Protein AF-L7FLY3-F1 (afdb_monomer_lite)

pLDDT: mean 89.25, std 8.84, range [44.66, 98.0]

Secondary structure (DSSP, 8-state):
----------TTEEEETTEEEEGGGSTTEEEEETTEEEEEPTTEEE-TTSSSEEE---HHHHHHHHHHHHHHHHHHHHHHHHHHHHHHHHHHHHHHHTT-----GGGS----EEEETTEEES-SS--SS-TT-PPPTT--------EEETT-

Organism: NCBI:txid370355

Sequence (152 aa):
MDVFFCLNCDEDNILVDNTCVHFTQIPNCISAINSQCSKCDNGFKLSSDKLECLKKTNYGLVIALPISCVLFLLLIIIVLIILIFVLIIKKKEIESTENVCVFEISRSNVIMNKLSNEVLVDKHDIRFGSDNEYLKMDNESRELLCVGNASK

Radius of gyration: 44.74 Å; chains: 1; bounding box: 84×37×107 Å

Foldseek 3Di:
DDDDFAPWDDWQWAQDPSDTDGQVVAPQQPTDDGNARPDGHPQWDADPRRNHTHGDDPVCCVPVVVVVVVVVVVVVVVVVVVVVVVVVVVVVVVVVPPVDDDDDPVPDPQDWDDDDDFKTKSDPDDDFDDPPDDDDPPDDTDDDIDIDGNVD

Structure (mmCIF, N/CA/C/O backbone):
data_AF-L7FLY3-F1
#
_entry.id   AF-L7FLY3-F1
#
loop_
_atom_site.group_PDB
_atom_site.id
_atom_site.type_symbol
_atom_site.label_atom_id
_atom_site.label_alt_id
_atom_site.label_comp_id
_atom_site.label_asym_id
_atom_site.label_entity_id
_atom_site.label_seq_id
_atom_site.pdbx_PDB_ins_code
_atom_site.Cartn_x
_atom_site.Cartn_y
_atom_site.Cartn_z
_atom_site.occupancy
_atom_site.B_iso_or_equiv
_atom_site.auth_seq_id
_atom_site.auth_comp_id
_atom_site.auth_asym_id
_atom_site.auth_atom_id
_atom_site.pdbx_PDB_model_num
ATOM 1 N N . MET A 1 1 ? 42.444 -22.885 -54.914 1.00 44.66 1 MET A N 1
ATOM 2 C CA . MET A 1 1 ? 41.194 -22.100 -54.895 1.00 44.66 1 MET A CA 1
ATOM 3 C C . MET A 1 1 ? 41.404 -21.035 -53.847 1.00 44.66 1 MET A C 1
ATOM 5 O O . MET A 1 1 ? 41.381 -21.366 -52.669 1.00 44.66 1 MET A O 1
ATOM 9 N N . ASP A 1 2 ? 41.729 -19.819 -54.268 1.00 56.78 2 ASP A N 1
ATOM 10 C CA . ASP A 1 2 ? 41.893 -18.702 -53.344 1.00 56.78 2 ASP A CA 1
ATOM 11 C C . ASP A 1 2 ? 40.507 -18.235 -52.900 1.00 56.78 2 ASP A C 1
ATOM 13 O O . ASP A 1 2 ? 39.670 -17.861 -53.724 1.00 56.78 2 ASP A O 1
ATOM 17 N N . VAL A 1 3 ? 40.237 -18.332 -51.599 1.00 64.75 3 VAL A N 1
ATOM 18 C CA . VAL A 1 3 ? 39.025 -17.776 -50.998 1.00 64.75 3 VAL A CA 1
ATOM 19 C C . VAL A 1 3 ? 39.296 -16.293 -50.772 1.00 64.75 3 VAL A C 1
ATOM 21 O O . VAL A 1 3 ? 40.125 -15.930 -49.940 1.00 64.75 3 VAL A O 1
ATOM 24 N N . PHE A 1 4 ? 38.640 -15.432 -51.548 1.00 68.31 4 PHE A N 1
ATOM 25 C CA . PHE A 1 4 ? 38.698 -13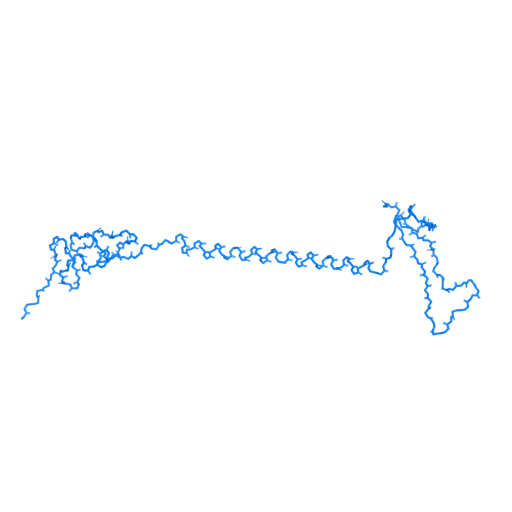.988 -51.340 1.00 68.31 4 PHE A CA 1
ATOM 26 C C . PHE A 1 4 ? 37.890 -13.638 -50.088 1.00 68.31 4 PHE A C 1
ATOM 28 O O . PHE A 1 4 ? 36.665 -13.725 -50.093 1.00 68.31 4 PHE A O 1
ATOM 35 N N . PHE A 1 5 ? 38.580 -13.261 -49.013 1.00 71.06 5 PHE A N 1
ATOM 36 C CA . PHE A 1 5 ? 37.956 -12.716 -47.811 1.00 71.06 5 PHE A CA 1
ATOM 37 C C . PHE A 1 5 ? 37.994 -11.194 -47.865 1.00 71.06 5 PHE A C 1
ATOM 39 O O . PHE A 1 5 ? 39.044 -10.603 -48.127 1.00 71.06 5 PHE A O 1
ATOM 46 N N . CYS A 1 6 ? 36.854 -10.558 -47.610 1.00 79.44 6 CYS A N 1
ATOM 47 C CA . CYS A 1 6 ? 36.800 -9.113 -47.504 1.00 79.44 6 CYS A CA 1
ATOM 48 C C . CYS A 1 6 ? 37.307 -8.668 -46.126 1.00 79.44 6 CYS A C 1
ATOM 50 O O . CYS A 1 6 ? 36.832 -9.160 -45.104 1.00 79.44 6 CYS A O 1
ATOM 52 N N . LEU A 1 7 ? 38.283 -7.757 -46.100 1.00 82.81 7 LEU A N 1
ATOM 53 C CA . LEU A 1 7 ? 38.825 -7.193 -44.858 1.00 82.81 7 LEU A CA 1
ATOM 54 C C . LEU A 1 7 ? 38.197 -5.840 -44.513 1.00 82.81 7 LEU A C 1
ATOM 56 O O . LEU A 1 7 ? 38.077 -5.523 -43.337 1.00 82.81 7 LEU A O 1
ATOM 60 N N . ASN A 1 8 ? 37.798 -5.067 -45.527 1.00 87.38 8 ASN A N 1
ATOM 61 C CA . ASN A 1 8 ? 37.209 -3.738 -45.398 1.00 87.38 8 ASN A CA 1
ATOM 62 C C . ASN A 1 8 ? 36.179 -3.517 -46.506 1.00 87.38 8 ASN A C 1
ATOM 64 O O . ASN A 1 8 ? 36.379 -3.966 -47.633 1.00 87.38 8 ASN A O 1
ATOM 68 N N . CYS A 1 9 ? 35.132 -2.766 -46.191 1.00 90.12 9 CYS A N 1
ATOM 69 C CA . CYS A 1 9 ? 34.100 -2.356 -47.125 1.00 90.12 9 CYS A CA 1
ATOM 70 C C . CYS A 1 9 ? 34.246 -0.885 -47.513 1.00 90.12 9 CYS A C 1
ATOM 72 O O . CYS A 1 9 ? 34.735 -0.071 -46.726 1.00 90.12 9 CYS A O 1
ATOM 74 N N . ASP A 1 10 ? 33.772 -0.560 -48.715 1.00 90.69 10 ASP A N 1
ATOM 75 C CA . ASP A 1 10 ? 33.597 0.820 -49.162 1.00 90.69 10 ASP A CA 1
ATOM 76 C C . ASP A 1 10 ? 32.567 1.560 -48.285 1.00 90.69 10 ASP A C 1
ATOM 78 O O . ASP A 1 10 ? 31.877 0.957 -47.453 1.00 90.69 10 ASP A O 1
ATOM 82 N N . GLU A 1 11 ? 32.451 2.879 -48.464 1.00 90.44 11 GLU A N 1
ATOM 83 C CA . GLU A 1 11 ? 31.439 3.687 -47.773 1.00 90.44 11 GLU A CA 1
ATOM 84 C C . GLU A 1 11 ? 30.029 3.099 -47.944 1.00 90.44 11 GLU A C 1
ATOM 86 O O . GLU A 1 11 ? 29.748 2.368 -48.897 1.00 90.44 11 GLU A O 1
ATOM 91 N N . ASP A 1 12 ? 29.152 3.372 -46.975 1.00 93.56 12 ASP A N 1
ATOM 92 C CA . ASP A 1 12 ? 27.776 2.863 -46.931 1.00 93.56 12 ASP A CA 1
ATOM 93 C C . ASP A 1 12 ? 27.630 1.328 -46.850 1.00 93.56 12 ASP A C 1
ATOM 95 O O . ASP A 1 12 ? 26.515 0.799 -46.852 1.00 93.56 12 ASP A O 1
ATOM 99 N N . ASN A 1 13 ? 28.727 0.587 -46.682 1.00 93.31 13 ASN A N 1
ATOM 100 C CA . ASN A 1 13 ? 28.709 -0.864 -46.535 1.00 93.31 13 ASN A CA 1
ATOM 101 C C . ASN A 1 13 ? 29.225 -1.318 -45.160 1.00 93.31 13 ASN A C 1
ATOM 103 O O . ASN A 1 13 ? 30.049 -0.668 -44.515 1.00 93.31 13 ASN A O 1
ATOM 107 N N . ILE A 1 14 ? 28.720 -2.464 -44.708 1.00 94.38 14 ILE A N 1
ATOM 108 C CA . ILE A 1 14 ? 29.014 -3.106 -43.425 1.00 94.38 14 ILE A CA 1
ATOM 109 C C . ILE A 1 14 ? 29.592 -4.493 -43.710 1.00 94.38 14 ILE A C 1
ATOM 111 O O . ILE A 1 14 ? 29.102 -5.195 -44.592 1.00 94.38 14 ILE A O 1
ATOM 115 N N . LEU A 1 15 ? 30.630 -4.889 -42.973 1.00 93.56 15 LEU A N 1
ATOM 116 C CA . LEU A 1 15 ? 31.237 -6.212 -43.091 1.00 93.56 15 LEU A CA 1
ATOM 117 C C . LEU A 1 15 ? 30.482 -7.209 -42.204 1.00 93.56 15 LEU A C 1
ATOM 119 O O . LEU A 1 15 ? 30.602 -7.166 -40.982 1.00 93.56 15 LEU A O 1
ATOM 123 N N . VAL A 1 16 ? 29.729 -8.116 -42.821 1.00 90.06 16 VAL A N 1
ATOM 124 C CA . VAL A 1 16 ? 28.999 -9.201 -42.150 1.00 90.06 16 VAL A CA 1
ATOM 125 C C . VAL A 1 16 ? 29.467 -10.522 -42.743 1.00 90.06 16 VAL A C 1
ATOM 127 O O . VAL A 1 16 ? 29.422 -10.701 -43.958 1.00 90.06 16 VAL A O 1
ATOM 130 N N . ASP A 1 17 ? 29.969 -11.430 -41.905 1.00 88.12 17 ASP A N 1
ATOM 131 C CA . ASP A 1 17 ? 30.466 -12.751 -42.322 1.00 88.12 17 ASP A CA 1
ATOM 132 C C . ASP A 1 17 ? 31.416 -12.693 -43.537 1.00 88.12 17 ASP A C 1
ATOM 134 O O . ASP A 1 17 ? 31.249 -13.388 -44.541 1.00 88.12 17 ASP A O 1
ATOM 138 N N . ASN A 1 18 ? 32.422 -11.815 -43.457 1.00 87.88 18 ASN A N 1
ATOM 139 C CA . ASN A 1 18 ? 33.431 -11.568 -44.499 1.00 87.88 18 ASN A CA 1
ATOM 140 C C . ASN A 1 18 ? 32.866 -11.076 -45.847 1.00 87.88 18 ASN A C 1
ATOM 142 O O . ASN A 1 18 ? 33.569 -11.118 -46.861 1.00 87.88 18 ASN A O 1
ATOM 146 N N . THR A 1 19 ? 31.627 -10.580 -45.856 1.00 89.44 19 THR A N 1
ATOM 147 C CA . THR A 1 19 ? 30.934 -10.037 -47.028 1.00 89.44 19 THR A CA 1
ATOM 148 C C . THR A 1 19 ? 30.488 -8.602 -46.759 1.00 89.44 19 THR A C 1
ATOM 150 O O . THR A 1 19 ? 30.020 -8.281 -45.669 1.00 89.44 19 THR A O 1
ATOM 153 N N . CYS A 1 20 ? 30.623 -7.721 -47.750 1.00 92.31 20 CYS A N 1
ATOM 154 C CA . CYS A 1 20 ? 30.119 -6.355 -47.645 1.00 92.31 20 CYS A CA 1
ATOM 155 C C . CYS A 1 20 ? 28.646 -6.296 -48.032 1.00 92.31 20 CYS A C 1
ATOM 157 O O . CYS A 1 20 ? 28.278 -6.648 -49.153 1.00 92.31 20 CYS A O 1
ATOM 159 N N . VAL A 1 21 ? 27.822 -5.823 -47.105 1.00 93.12 21 VAL A N 1
ATOM 160 C CA . VAL A 1 21 ? 26.396 -5.581 -47.313 1.00 93.12 21 VAL A CA 1
ATOM 161 C C . VAL A 1 21 ? 26.104 -4.098 -47.157 1.00 93.12 21 VAL A C 1
ATOM 163 O O . VAL A 1 21 ? 26.633 -3.443 -46.261 1.00 93.12 21 VAL A O 1
ATOM 166 N N . HIS A 1 22 ? 25.254 -3.553 -48.020 1.00 95.38 22 HIS A N 1
ATOM 167 C CA . HIS A 1 22 ? 24.859 -2.151 -47.920 1.00 95.38 22 HIS A CA 1
ATOM 168 C C . HIS A 1 22 ? 24.094 -1.907 -46.613 1.00 95.38 22 HIS A C 1
ATOM 170 O O . HIS A 1 22 ? 23.275 -2.740 -46.217 1.00 95.38 22 HIS A O 1
ATOM 176 N N . PHE A 1 23 ? 24.307 -0.763 -45.955 1.00 94.25 23 PHE A N 1
ATOM 177 C CA . PHE A 1 23 ? 23.761 -0.495 -44.618 1.00 94.25 23 PHE A CA 1
ATOM 178 C C . PHE A 1 23 ? 22.233 -0.622 -44.543 1.00 94.25 23 PHE A C 1
ATOM 180 O O . PHE A 1 23 ? 21.699 -0.994 -43.505 1.00 94.25 23 PHE A O 1
ATOM 187 N N . THR A 1 24 ? 21.525 -0.367 -45.649 1.00 94.00 24 THR A N 1
ATOM 188 C CA . THR A 1 24 ? 20.058 -0.497 -45.738 1.00 94.00 24 THR A CA 1
ATOM 189 C C . THR A 1 24 ? 19.558 -1.932 -45.594 1.00 94.00 24 THR A C 1
ATOM 191 O O . THR A 1 24 ? 18.375 -2.136 -45.329 1.00 94.00 24 THR A O 1
ATOM 194 N N . GLN A 1 25 ? 20.430 -2.927 -45.777 1.00 94.31 25 GLN A N 1
ATOM 195 C CA . GLN A 1 25 ? 20.112 -4.334 -45.532 1.00 94.31 25 GLN A CA 1
ATOM 196 C C . GLN A 1 25 ? 20.136 -4.668 -44.035 1.00 94.31 25 GLN A C 1
ATOM 198 O O . GLN A 1 25 ? 19.524 -5.652 -43.625 1.00 94.31 25 GLN A O 1
ATOM 203 N N . ILE A 1 26 ? 20.797 -3.842 -43.215 1.00 93.44 26 ILE A N 1
ATOM 204 C CA . ILE A 1 26 ? 20.794 -3.970 -41.760 1.00 93.44 26 ILE A CA 1
ATOM 205 C C . ILE A 1 26 ? 19.590 -3.205 -41.192 1.00 93.44 26 ILE A C 1
ATOM 207 O O . ILE A 1 26 ? 19.499 -1.982 -41.347 1.00 93.44 26 ILE A O 1
ATOM 211 N N . PRO A 1 27 ? 18.658 -3.882 -40.496 1.00 94.62 27 PRO A N 1
ATOM 212 C CA . PRO A 1 27 ? 17.466 -3.237 -39.962 1.00 94.62 27 PRO A CA 1
ATOM 213 C C . PRO A 1 27 ? 17.793 -2.049 -39.053 1.00 94.62 27 PRO A C 1
ATOM 215 O O . PRO A 1 27 ? 18.541 -2.176 -38.085 1.00 94.62 27 PRO A O 1
ATOM 218 N N . ASN A 1 28 ? 17.158 -0.906 -39.319 1.00 95.81 28 ASN A N 1
ATOM 219 C CA . ASN A 1 28 ? 17.300 0.340 -38.554 1.00 95.81 28 ASN A CA 1
ATOM 220 C C . ASN A 1 28 ? 18.710 0.955 -38.566 1.00 95.81 28 ASN A C 1
ATOM 222 O O . ASN A 1 28 ? 18.947 1.887 -37.797 1.00 95.81 28 ASN A O 1
ATOM 226 N N . CYS A 1 29 ? 19.639 0.483 -39.402 1.00 95.94 29 CYS A N 1
ATOM 227 C CA . CYS A 1 29 ? 20.878 1.209 -39.661 1.00 95.94 29 CYS A CA 1
ATOM 228 C C . CYS A 1 29 ? 20.605 2.296 -40.707 1.00 95.94 29 CYS A C 1
ATOM 230 O O . CYS A 1 29 ? 19.988 2.028 -41.736 1.00 95.94 29 CYS A O 1
ATOM 232 N N . ILE A 1 30 ? 21.034 3.531 -40.439 1.00 96.56 30 ILE A N 1
ATOM 233 C CA . ILE A 1 30 ? 20.786 4.680 -41.330 1.00 96.56 30 ILE A CA 1
ATOM 234 C C . ILE A 1 30 ? 22.063 5.256 -41.944 1.00 96.56 30 ILE A C 1
ATOM 236 O O . ILE A 1 30 ? 21.977 6.128 -42.804 1.00 96.56 30 ILE A O 1
ATOM 240 N N . SER A 1 31 ? 23.234 4.791 -41.505 1.00 95.38 31 SER A N 1
ATOM 241 C CA . SER A 1 31 ? 24.523 5.104 -42.124 1.00 95.38 31 SER A CA 1
ATOM 242 C C . SER A 1 31 ? 25.591 4.096 -41.703 1.00 95.38 31 SER A C 1
ATOM 244 O O . SER A 1 31 ? 25.558 3.594 -40.574 1.00 95.38 31 SER A O 1
ATOM 246 N N . ALA A 1 32 ? 26.579 3.862 -42.568 1.00 95.69 32 ALA A N 1
ATOM 247 C CA . ALA A 1 32 ? 27.734 3.015 -42.276 1.00 95.69 32 ALA A CA 1
ATOM 248 C C . ALA A 1 32 ? 29.058 3.731 -42.556 1.00 95.69 32 ALA A C 1
ATOM 250 O O . ALA A 1 32 ? 29.172 4.511 -43.494 1.00 95.69 32 ALA A O 1
ATOM 251 N N . ILE A 1 33 ? 30.052 3.490 -41.698 1.00 93.69 33 ILE A N 1
ATOM 252 C CA . ILE A 1 33 ? 31.411 4.039 -41.801 1.00 93.69 33 ILE A CA 1
ATOM 253 C C . ILE A 1 33 ? 32.391 2.962 -41.321 1.00 93.69 33 ILE A C 1
ATOM 255 O O . ILE A 1 33 ? 32.121 2.287 -40.328 1.00 93.69 33 ILE A O 1
ATOM 259 N N . ASN A 1 34 ? 33.546 2.830 -41.983 1.00 92.62 34 ASN A N 1
ATOM 260 C CA . ASN A 1 34 ? 34.603 1.870 -41.626 1.00 92.62 34 ASN A CA 1
ATOM 261 C C . ASN A 1 34 ? 34.091 0.424 -41.521 1.00 92.62 34 ASN A C 1
ATOM 263 O O . ASN A 1 34 ? 34.421 -0.293 -40.575 1.00 92.62 34 ASN A O 1
ATOM 267 N N . SER A 1 35 ? 33.272 0.001 -42.484 1.00 94.00 35 SER A N 1
ATOM 268 C CA . SER A 1 35 ? 32.679 -1.342 -42.520 1.00 94.00 35 SER A CA 1
ATOM 269 C C . SER A 1 35 ? 31.741 -1.668 -41.344 1.00 94.00 35 SER A C 1
ATOM 271 O O . SER A 1 35 ? 31.488 -2.839 -41.072 1.00 94.00 35 SER A O 1
ATOM 273 N N . GLN A 1 36 ? 31.233 -0.660 -40.628 1.00 94.75 36 GLN A N 1
ATOM 274 C CA . GLN A 1 36 ? 30.360 -0.807 -39.456 1.00 94.75 36 GLN A CA 1
ATOM 275 C C . GLN A 1 36 ? 29.149 0.116 -39.566 1.00 94.75 36 GLN A C 1
ATOM 277 O O . GLN A 1 36 ? 29.221 1.177 -40.191 1.00 94.75 36 GLN A O 1
ATOM 282 N N . CYS A 1 37 ? 28.049 -0.232 -38.896 1.00 95.12 37 CYS A N 1
ATOM 283 C CA . CYS A 1 37 ? 26.946 0.703 -38.732 1.00 95.12 37 CYS A CA 1
ATOM 284 C C . CYS A 1 37 ? 27.404 1.860 -37.831 1.00 95.12 37 CYS A C 1
ATOM 286 O O . CYS A 1 37 ? 27.868 1.660 -36.706 1.00 95.12 37 CYS A O 1
ATOM 288 N N . SER A 1 38 ? 27.288 3.091 -38.324 1.00 95.06 38 SER A N 1
ATOM 289 C CA . SER A 1 38 ? 27.714 4.286 -37.590 1.00 95.06 38 SER A CA 1
ATOM 290 C C . SER A 1 38 ? 26.556 4.952 -36.856 1.00 95.06 38 SER A C 1
ATOM 292 O O . SER A 1 38 ? 26.759 5.579 -35.813 1.00 95.06 38 SER A O 1
ATOM 294 N N . LYS A 1 39 ? 25.331 4.798 -37.369 1.00 94.81 39 LYS A N 1
ATOM 295 C CA . LYS A 1 39 ? 24.140 5.420 -36.798 1.00 94.81 39 LYS A CA 1
ATOM 296 C C . LYS A 1 39 ? 22.909 4.546 -36.997 1.00 94.81 39 LYS A C 1
ATOM 298 O O . LYS A 1 39 ? 22.653 4.049 -38.091 1.00 94.81 39 LYS A O 1
ATOM 303 N N . CYS A 1 40 ? 22.122 4.436 -35.933 1.00 95.50 40 CYS A N 1
ATOM 304 C CA . CYS A 1 40 ? 20.823 3.783 -35.946 1.00 95.50 40 CYS A CA 1
ATOM 305 C C . CYS A 1 40 ? 19.685 4.800 -36.042 1.00 95.50 40 CYS A C 1
ATOM 307 O O . CYS A 1 40 ? 19.838 5.962 -35.652 1.00 95.50 40 CYS A O 1
ATOM 309 N N . ASP A 1 41 ? 18.536 4.328 -36.509 1.00 95.88 41 ASP A N 1
ATOM 310 C CA . ASP A 1 41 ? 17.281 5.063 -36.481 1.00 95.88 41 ASP A CA 1
ATOM 311 C C . ASP A 1 41 ? 16.828 5.360 -35.038 1.00 95.88 41 ASP A C 1
ATOM 313 O O . ASP A 1 41 ? 17.281 4.761 -34.051 1.00 95.88 41 ASP A O 1
ATOM 317 N N . ASN A 1 42 ? 15.916 6.317 -34.903 1.00 93.44 42 ASN A N 1
ATOM 318 C CA . ASN A 1 42 ? 15.379 6.749 -33.625 1.00 93.44 42 ASN A CA 1
ATOM 319 C C . ASN A 1 42 ? 14.761 5.575 -32.852 1.00 93.44 42 ASN A C 1
ATOM 321 O O . ASN A 1 42 ? 13.921 4.831 -33.346 1.00 93.44 42 ASN A O 1
ATOM 325 N N . GLY A 1 43 ? 15.154 5.436 -31.585 1.00 90.12 43 GLY A N 1
ATOM 326 C CA . GLY A 1 43 ? 14.683 4.345 -30.727 1.00 90.12 43 GLY A CA 1
ATOM 327 C C . GLY A 1 43 ? 15.545 3.084 -30.779 1.00 90.12 43 GLY A C 1
ATOM 328 O O . GLY A 1 43 ? 15.258 2.137 -30.045 1.00 90.12 43 GLY A O 1
ATOM 329 N N . PHE A 1 44 ? 16.635 3.094 -31.545 1.00 94.06 44 PHE A N 1
ATOM 330 C CA . PHE A 1 44 ? 17.634 2.032 -31.578 1.00 94.06 44 PHE A CA 1
ATOM 331 C C . PHE A 1 44 ? 19.007 2.552 -31.133 1.00 94.06 44 PHE A C 1
ATOM 333 O O . PHE A 1 44 ? 19.278 3.752 -31.103 1.00 94.06 44 PHE A O 1
ATOM 340 N N . LYS A 1 45 ? 19.867 1.634 -30.704 1.00 93.44 45 LYS A N 1
ATOM 341 C CA . LYS A 1 45 ? 21.255 1.867 -30.310 1.00 93.44 45 LYS A CA 1
ATOM 342 C C . LYS A 1 45 ? 22.132 0.829 -30.999 1.00 93.44 45 LYS A C 1
ATOM 344 O O . LYS A 1 45 ? 21.677 -0.287 -31.230 1.00 93.44 45 LYS A O 1
ATOM 349 N N . LEU A 1 46 ? 23.385 1.174 -31.263 1.00 94.44 46 LEU A N 1
ATOM 350 C CA . LEU A 1 46 ? 24.344 0.213 -31.799 1.00 94.44 46 LEU A CA 1
ATOM 351 C C . LEU A 1 46 ? 24.532 -0.962 -30.829 1.00 94.44 46 LEU A C 1
ATOM 353 O O . LEU A 1 46 ? 24.545 -0.782 -29.603 1.00 94.44 46 LEU A O 1
ATOM 357 N N . SER A 1 47 ? 24.665 -2.157 -31.391 1.00 93.38 47 SER A N 1
ATOM 358 C CA . SER A 1 47 ? 25.178 -3.340 -30.707 1.00 93.38 47 SER A CA 1
ATOM 359 C C . SER A 1 47 ? 26.638 -3.133 -30.274 1.00 93.38 47 SER A C 1
ATOM 361 O O . SER A 1 47 ? 27.306 -2.176 -30.673 1.00 93.38 47 SER A O 1
ATOM 363 N N . SER A 1 48 ? 27.154 -4.022 -29.423 1.00 91.25 48 SER A N 1
ATOM 364 C CA . SER A 1 48 ? 28.540 -3.951 -28.934 1.00 91.25 48 SER A CA 1
ATOM 365 C C . SER A 1 48 ? 29.585 -4.077 -30.045 1.00 91.25 48 SER A C 1
ATOM 367 O O . SER A 1 48 ? 30.647 -3.467 -29.951 1.00 91.25 48 SER A O 1
ATOM 369 N N . ASP A 1 49 ? 29.275 -4.838 -31.091 1.00 91.38 49 ASP A N 1
ATOM 370 C CA . ASP A 1 49 ? 30.091 -5.032 -32.293 1.00 91.38 49 ASP A CA 1
ATOM 371 C C . ASP A 1 49 ? 29.804 -3.999 -33.399 1.00 91.38 49 ASP A C 1
ATOM 373 O O . ASP A 1 49 ? 30.523 -3.958 -34.393 1.00 91.38 49 ASP A O 1
ATOM 377 N N . LYS A 1 50 ? 28.801 -3.124 -33.209 1.00 92.75 50 LYS A N 1
ATOM 378 C CA . LYS A 1 50 ? 28.370 -2.077 -34.156 1.00 92.75 50 LYS A CA 1
ATOM 379 C C . LYS A 1 50 ? 27.933 -2.605 -35.529 1.00 92.75 50 LYS A C 1
ATOM 381 O O . LYS A 1 50 ? 27.933 -1.856 -36.506 1.00 92.75 50 LYS A O 1
ATOM 386 N N . LEU A 1 51 ? 27.550 -3.875 -35.608 1.00 91.81 51 LEU A N 1
ATOM 387 C CA . LEU A 1 51 ? 27.022 -4.483 -36.830 1.00 91.81 51 LEU A CA 1
ATOM 388 C C . LEU A 1 51 ? 25.495 -4.394 -36.903 1.00 91.81 51 LEU A C 1
ATOM 390 O O . LEU A 1 51 ? 24.932 -4.443 -37.991 1.00 91.81 51 LEU A O 1
ATOM 394 N N . GLU A 1 52 ? 24.829 -4.189 -35.765 1.00 93.44 52 GLU A N 1
ATOM 395 C CA . GLU A 1 52 ? 23.374 -4.179 -35.662 1.00 93.44 52 GLU A CA 1
ATOM 396 C C . GLU A 1 52 ? 22.845 -2.990 -34.854 1.00 93.44 52 GLU A C 1
ATOM 398 O O . GLU A 1 52 ? 23.534 -2.368 -34.036 1.00 93.44 52 GLU A O 1
ATOM 403 N N . CYS A 1 53 ? 21.559 -2.708 -35.047 1.00 94.88 53 CYS A N 1
ATOM 404 C CA . CYS A 1 53 ? 20.818 -1.702 -34.303 1.00 94.88 53 CYS A CA 1
ATOM 405 C C . CYS A 1 53 ? 19.791 -2.371 -33.386 1.00 94.88 53 CYS A C 1
ATOM 407 O O . CYS A 1 53 ? 18.742 -2.849 -33.815 1.00 94.88 53 CYS A O 1
ATOM 409 N N . LEU A 1 54 ? 20.084 -2.373 -32.087 1.00 93.75 54 LEU A N 1
ATOM 410 C CA . LEU A 1 54 ? 19.256 -2.964 -31.042 1.00 93.75 54 LEU A CA 1
ATOM 411 C C . LEU A 1 54 ? 18.284 -1.936 -30.471 1.00 93.75 54 LEU A C 1
ATOM 413 O O . LEU A 1 54 ? 18.625 -0.771 -30.277 1.00 93.75 54 LEU A O 1
ATOM 417 N N . LYS A 1 55 ? 17.066 -2.361 -30.130 1.00 91.62 55 LYS A N 1
ATOM 418 C CA . LYS A 1 55 ? 16.063 -1.461 -29.549 1.00 91.62 55 LYS A CA 1
ATOM 419 C C . LYS A 1 55 ? 16.578 -0.843 -28.245 1.00 91.62 55 LYS A C 1
ATOM 421 O O . LYS A 1 55 ? 17.086 -1.533 -27.359 1.00 91.62 55 LYS A O 1
ATOM 426 N N . LYS A 1 56 ? 16.419 0.471 -28.100 1.00 89.25 56 LYS A N 1
ATOM 427 C CA . LYS A 1 56 ? 16.783 1.201 -26.886 1.00 89.25 56 LYS A CA 1
ATOM 428 C C . LYS A 1 56 ? 15.786 0.859 -25.780 1.00 89.25 56 LYS A C 1
ATOM 430 O O . LYS A 1 56 ? 14.691 1.412 -25.712 1.00 89.25 56 LYS A O 1
ATOM 435 N N . THR A 1 57 ? 16.163 -0.056 -24.898 1.00 86.38 57 THR A N 1
ATOM 436 C CA . THR A 1 57 ? 15.407 -0.345 -23.679 1.00 86.38 57 THR A CA 1
ATOM 437 C C . THR A 1 57 ? 15.603 0.767 -22.654 1.00 86.38 57 THR A C 1
ATOM 439 O O . THR A 1 57 ? 16.727 1.132 -22.302 1.00 86.38 57 THR A O 1
ATOM 442 N N . ASN A 1 58 ? 14.495 1.323 -22.160 1.00 86.38 58 ASN A N 1
ATOM 443 C CA . ASN A 1 58 ? 14.522 2.279 -21.060 1.00 86.38 58 ASN A CA 1
ATOM 444 C C . ASN A 1 58 ? 14.564 1.513 -19.731 1.00 86.38 58 ASN A C 1
ATOM 446 O O . ASN A 1 58 ? 13.527 1.189 -19.154 1.00 86.38 58 ASN A O 1
ATOM 450 N N . TYR A 1 59 ? 15.777 1.221 -19.260 1.00 86.50 59 TYR A N 1
ATOM 451 C CA . TYR A 1 59 ? 16.003 0.513 -17.997 1.00 86.50 59 TYR A CA 1
ATOM 452 C C . TYR A 1 59 ? 15.369 1.213 -16.791 1.00 86.50 59 TYR A C 1
ATOM 454 O O . TYR A 1 59 ? 14.959 0.534 -15.856 1.00 86.50 59 TYR A O 1
ATOM 462 N N . GLY A 1 60 ? 15.209 2.541 -16.838 1.00 87.06 60 GLY A N 1
ATOM 463 C CA . GLY A 1 60 ? 14.488 3.282 -15.807 1.00 87.06 60 GLY A CA 1
ATOM 464 C C . GLY A 1 60 ? 13.050 2.789 -15.664 1.00 87.06 60 GLY A C 1
ATOM 465 O O . GLY A 1 60 ? 12.629 2.458 -14.565 1.00 87.06 60 GLY A O 1
ATOM 466 N N . LEU A 1 61 ? 12.320 2.641 -16.772 1.00 88.88 61 LEU A N 1
ATOM 467 C CA . LEU A 1 61 ? 10.946 2.125 -16.749 1.00 88.88 61 LEU A CA 1
ATOM 468 C C . LEU A 1 61 ? 10.891 0.633 -16.409 1.00 88.88 61 LEU A C 1
ATOM 470 O O . LEU A 1 61 ? 10.067 0.226 -15.595 1.00 88.88 61 LEU A O 1
ATOM 474 N N . VAL A 1 62 ? 11.776 -0.173 -17.004 1.00 91.06 62 VAL A N 1
ATOM 475 C CA . VAL A 1 62 ? 11.797 -1.634 -16.803 1.00 91.06 62 VAL A CA 1
ATOM 476 C C . VAL A 1 62 ? 12.059 -2.000 -15.341 1.00 91.06 62 VAL A C 1
ATOM 478 O O . VAL A 1 62 ? 11.489 -2.968 -14.849 1.00 91.06 62 VAL A O 1
ATOM 481 N N . ILE A 1 63 ? 12.889 -1.225 -14.639 1.00 91.75 63 ILE A N 1
ATOM 482 C CA . ILE A 1 63 ? 13.254 -1.487 -13.243 1.00 91.75 63 ILE A CA 1
ATOM 483 C C . ILE A 1 63 ? 12.316 -0.755 -12.273 1.00 91.75 63 ILE A C 1
ATOM 485 O O . ILE A 1 63 ? 11.895 -1.337 -11.277 1.00 91.75 63 ILE A O 1
ATOM 489 N N . ALA A 1 64 ? 11.948 0.502 -12.544 1.00 93.81 64 ALA A N 1
ATOM 490 C CA . ALA A 1 64 ? 11.141 1.282 -11.604 1.00 93.81 64 ALA A CA 1
ATOM 491 C C . ALA A 1 64 ? 9.694 0.78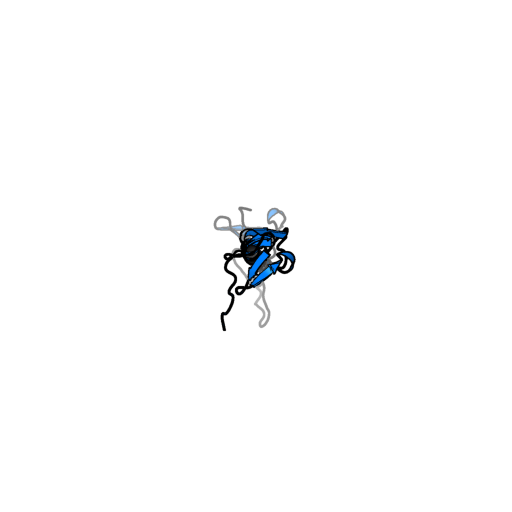5 -11.504 1.00 93.81 64 ALA A C 1
ATOM 493 O O . ALA A 1 64 ? 9.122 0.786 -10.415 1.00 93.81 64 ALA A O 1
ATOM 494 N N . LEU A 1 65 ? 9.102 0.343 -12.618 1.00 94.38 65 LEU A N 1
ATOM 495 C CA . LEU A 1 65 ? 7.709 -0.097 -12.659 1.00 94.38 65 LEU A CA 1
ATOM 496 C C . LEU A 1 65 ? 7.423 -1.303 -11.741 1.00 94.38 65 LEU A C 1
ATOM 498 O O . LEU A 1 65 ? 6.500 -1.196 -10.930 1.00 94.38 65 LEU A O 1
ATOM 502 N N . PRO A 1 66 ? 8.191 -2.413 -11.774 1.00 95.31 66 PRO A N 1
ATOM 503 C CA . PRO A 1 66 ? 7.951 -3.529 -10.861 1.00 95.31 66 PRO A CA 1
ATOM 504 C C . PRO A 1 66 ? 8.186 -3.142 -9.396 1.00 95.31 66 PRO A C 1
ATOM 506 O O . PRO A 1 66 ? 7.374 -3.494 -8.545 1.00 95.31 66 PRO A O 1
ATOM 509 N N . ILE A 1 67 ? 9.234 -2.365 -9.094 1.00 95.62 67 ILE A N 1
ATOM 510 C CA . ILE A 1 67 ? 9.530 -1.929 -7.718 1.00 95.62 67 ILE A CA 1
ATOM 511 C C . ILE A 1 67 ? 8.385 -1.072 -7.162 1.00 95.62 67 ILE A C 1
ATOM 513 O O . ILE A 1 67 ? 7.906 -1.311 -6.054 1.00 95.62 67 ILE A O 1
ATOM 517 N N . SER A 1 68 ? 7.912 -0.099 -7.944 1.00 95.19 68 SER A N 1
ATOM 518 C CA . SER A 1 68 ? 6.791 0.761 -7.563 1.00 95.19 68 SER A CA 1
ATOM 519 C C . SER A 1 68 ? 5.504 -0.039 -7.359 1.00 95.19 68 SER A C 1
ATOM 521 O O . SER A 1 68 ? 4.795 0.184 -6.378 1.00 95.19 68 SER A O 1
ATOM 523 N N . CYS A 1 69 ? 5.233 -1.014 -8.230 1.00 96.12 69 CYS A N 1
ATOM 524 C CA . CYS A 1 69 ? 4.060 -1.872 -8.113 1.00 96.12 69 CYS A CA 1
ATOM 525 C C . CYS A 1 69 ? 4.088 -2.709 -6.825 1.00 96.12 69 CYS A C 1
ATOM 527 O O . CYS A 1 69 ? 3.078 -2.800 -6.130 1.00 96.12 69 CYS A O 1
ATOM 529 N N . VAL A 1 70 ? 5.245 -3.277 -6.466 1.00 97.12 70 VAL A N 1
ATOM 530 C CA . VAL A 1 70 ? 5.406 -4.042 -5.218 1.00 97.12 70 VAL A CA 1
ATOM 531 C C . VAL A 1 70 ? 5.185 -3.149 -3.997 1.00 97.12 70 VAL A C 1
ATOM 533 O O . VAL A 1 70 ? 4.437 -3.524 -3.096 1.00 97.12 70 VAL A O 1
ATOM 536 N N . LEU A 1 71 ? 5.766 -1.945 -3.977 1.00 96.88 71 LEU A N 1
ATOM 537 C CA . LEU A 1 71 ? 5.560 -0.985 -2.887 1.00 96.88 71 LEU A CA 1
ATOM 538 C C . LEU A 1 71 ? 4.085 -0.598 -2.731 1.00 96.88 71 LEU A C 1
ATOM 540 O O . LEU A 1 71 ? 3.573 -0.553 -1.615 1.00 96.88 71 LEU A O 1
ATOM 544 N N . PHE A 1 72 ? 3.385 -0.363 -3.840 1.00 97.50 72 PHE A N 1
ATOM 545 C CA . PHE A 1 72 ? 1.965 -0.022 -3.814 1.00 97.50 72 PHE A CA 1
ATOM 546 C C . PHE A 1 72 ? 1.100 -1.168 -3.265 1.00 97.50 72 PHE A C 1
ATOM 548 O O . PHE A 1 72 ? 0.222 -0.934 -2.435 1.00 97.50 72 PHE A O 1
ATOM 555 N N . LEU A 1 73 ? 1.388 -2.414 -3.654 1.00 97.62 73 LEU A N 1
ATOM 556 C CA . LEU A 1 73 ? 0.701 -3.593 -3.116 1.00 97.62 73 LEU A CA 1
ATOM 557 C C . LEU A 1 73 ? 0.916 -3.747 -1.604 1.00 97.62 73 LEU A C 1
ATOM 559 O O . LEU A 1 73 ? -0.035 -4.045 -0.882 1.00 97.62 73 LEU A O 1
ATOM 563 N N . LEU A 1 74 ? 2.129 -3.488 -1.107 1.00 97.56 74 LEU A N 1
ATOM 564 C CA . LEU A 1 74 ? 2.410 -3.510 0.332 1.00 97.56 74 LEU A CA 1
ATOM 565 C C . LEU A 1 74 ? 1.594 -2.457 1.093 1.00 97.56 74 LEU A C 1
ATOM 567 O O . LEU A 1 74 ? 1.037 -2.764 2.147 1.00 97.56 74 LEU A O 1
ATOM 571 N N . LEU A 1 75 ? 1.462 -1.242 0.550 1.00 97.56 75 LEU A N 1
ATOM 572 C CA . LEU A 1 75 ? 0.633 -0.196 1.157 1.00 97.56 75 LEU A CA 1
ATOM 573 C C . LEU A 1 75 ? -0.842 -0.606 1.233 1.00 97.56 75 LEU A C 1
ATOM 575 O O . LEU A 1 75 ? -1.473 -0.412 2.271 1.00 97.56 75 LEU A O 1
ATOM 579 N N . ILE A 1 76 ? -1.378 -1.224 0.177 1.00 97.81 76 ILE A N 1
ATOM 580 C CA . ILE A 1 76 ? -2.756 -1.737 0.177 1.00 97.81 76 ILE A CA 1
ATOM 581 C C . ILE A 1 76 ? -2.946 -2.780 1.284 1.00 97.81 76 ILE A C 1
ATOM 583 O O . ILE A 1 76 ? -3.920 -2.704 2.031 1.00 97.81 76 ILE A O 1
ATOM 587 N N . ILE A 1 77 ? -2.011 -3.723 1.430 1.00 98.00 77 ILE A N 1
ATOM 588 C CA . ILE A 1 77 ? -2.080 -4.761 2.470 1.00 98.00 77 ILE A CA 1
ATOM 589 C C . ILE A 1 77 ? -2.111 -4.131 3.869 1.00 98.00 77 ILE A C 1
ATOM 591 O O . ILE A 1 77 ? -2.937 -4.519 4.695 1.00 98.00 77 ILE A O 1
ATOM 595 N N . ILE A 1 78 ? -1.267 -3.128 4.130 1.00 97.94 78 ILE A N 1
ATOM 596 C CA . ILE A 1 78 ? -1.238 -2.422 5.420 1.00 97.94 78 ILE A CA 1
ATOM 597 C C . ILE A 1 78 ? -2.589 -1.752 5.707 1.00 97.94 78 ILE A C 1
ATOM 599 O O . ILE A 1 78 ? -3.128 -1.894 6.805 1.00 97.94 78 ILE A O 1
ATOM 603 N N . VAL A 1 79 ? -3.173 -1.067 4.720 1.00 97.88 79 VAL A N 1
ATOM 604 C CA . VAL A 1 79 ? -4.482 -0.410 4.865 1.00 97.88 79 VAL A CA 1
ATOM 605 C C . VAL A 1 79 ? -5.589 -1.426 5.160 1.00 97.88 79 VAL A C 1
ATOM 607 O O . VAL A 1 79 ? -6.424 -1.184 6.033 1.00 97.88 79 VAL A O 1
ATOM 610 N N . LEU A 1 80 ? -5.581 -2.582 4.490 1.00 97.94 80 LEU A N 1
ATOM 611 C CA . LEU A 1 80 ? -6.546 -3.656 4.740 1.00 97.94 80 LEU A CA 1
ATOM 612 C C . LEU A 1 80 ? -6.432 -4.209 6.165 1.00 97.94 80 LEU A C 1
ATOM 614 O O . LEU A 1 80 ? -7.453 -4.394 6.825 1.00 97.94 80 LEU A O 1
ATOM 618 N N . ILE A 1 81 ? -5.211 -4.420 6.665 1.00 97.94 81 ILE A N 1
ATOM 619 C CA . ILE A 1 81 ? -4.980 -4.877 8.044 1.00 97.94 81 ILE A CA 1
ATOM 620 C C . ILE A 1 81 ? -5.550 -3.868 9.048 1.00 97.94 81 ILE A C 1
ATOM 622 O O . ILE A 1 81 ? -6.261 -4.263 9.973 1.00 97.94 81 ILE A O 1
ATOM 626 N N . ILE A 1 82 ? -5.291 -2.570 8.850 1.00 97.88 82 ILE A N 1
ATOM 627 C CA . ILE A 1 82 ? -5.815 -1.506 9.721 1.00 97.88 82 ILE A CA 1
ATOM 628 C C . ILE A 1 82 ? -7.348 -1.504 9.709 1.00 97.88 82 ILE A C 1
ATOM 630 O O . ILE A 1 82 ? -7.969 -1.461 10.770 1.00 97.88 82 ILE A O 1
ATOM 634 N N . LEU A 1 83 ? -7.968 -1.598 8.529 1.00 97.69 83 LEU A N 1
ATOM 635 C CA . LEU A 1 83 ? -9.425 -1.676 8.391 1.00 97.69 83 LEU A CA 1
ATOM 636 C C . LEU A 1 83 ? -10.008 -2.866 9.157 1.00 97.69 83 LEU A C 1
ATOM 638 O O . LEU A 1 83 ? -10.939 -2.687 9.940 1.00 97.69 83 LEU A O 1
ATOM 642 N N . ILE A 1 84 ? -9.443 -4.062 8.975 1.00 97.31 84 ILE A N 1
ATOM 643 C CA . ILE A 1 84 ? -9.879 -5.271 9.684 1.00 97.31 84 ILE A CA 1
ATOM 644 C C . ILE A 1 84 ? -9.767 -5.070 11.199 1.00 97.31 84 ILE A C 1
ATOM 646 O O . ILE A 1 84 ? -10.706 -5.379 11.931 1.00 97.31 84 ILE A O 1
ATOM 650 N N . PHE A 1 85 ? -8.654 -4.508 11.674 1.00 97.44 85 PHE A N 1
ATOM 651 C CA . PHE A 1 85 ? -8.440 -4.257 13.097 1.00 97.44 85 PHE A CA 1
ATOM 652 C C . PHE A 1 85 ? -9.488 -3.296 13.680 1.00 97.44 85 PHE A C 1
ATOM 654 O O . PHE A 1 85 ? -10.076 -3.578 14.725 1.00 97.44 85 PHE A O 1
ATOM 661 N N . VAL A 1 86 ? -9.794 -2.204 12.972 1.00 96.44 86 VAL A N 1
ATOM 662 C CA . VAL A 1 86 ? -10.846 -1.252 13.368 1.00 96.44 86 VAL A CA 1
ATOM 663 C C . VAL A 1 86 ? -12.220 -1.923 13.403 1.00 96.44 86 VAL A C 1
ATOM 665 O O . VAL A 1 86 ? -12.984 -1.699 14.342 1.00 96.44 86 VAL A O 1
ATOM 668 N N . LEU A 1 87 ? -12.540 -2.768 12.419 1.00 95.62 87 LEU A N 1
ATOM 669 C CA . LEU A 1 87 ? -13.808 -3.501 12.387 1.00 95.62 87 LEU A CA 1
ATOM 670 C C . LEU A 1 87 ? -13.941 -4.471 13.567 1.00 95.62 87 LEU A C 1
ATOM 672 O O . LEU A 1 87 ? -15.012 -4.544 14.166 1.00 95.62 87 LEU A O 1
ATOM 676 N N . ILE A 1 88 ? -12.864 -5.173 13.938 1.00 94.25 88 ILE A N 1
ATOM 677 C CA . ILE A 1 88 ? -12.854 -6.075 15.100 1.00 94.25 88 ILE A CA 1
ATOM 678 C C . ILE A 1 88 ? -13.109 -5.297 16.395 1.00 94.25 88 ILE A C 1
ATOM 680 O O . ILE A 1 88 ? -13.941 -5.719 17.198 1.00 94.25 88 ILE A O 1
ATOM 684 N N . ILE A 1 89 ? -12.440 -4.155 16.590 1.00 91.44 89 ILE A N 1
ATOM 685 C CA . ILE A 1 89 ? -12.646 -3.315 17.782 1.00 91.44 89 ILE A CA 1
ATOM 686 C C . ILE A 1 89 ? -14.092 -2.830 17.852 1.00 91.44 89 ILE A C 1
ATOM 688 O O . ILE A 1 89 ? -14.737 -2.999 18.884 1.00 91.44 89 ILE A O 1
ATOM 692 N N . LYS A 1 90 ? -14.619 -2.284 16.750 1.00 90.88 90 LYS A N 1
ATOM 693 C CA . LYS A 1 90 ? -16.003 -1.798 16.705 1.00 90.88 90 LYS A CA 1
ATOM 694 C C . LYS A 1 90 ? -17.010 -2.903 16.981 1.00 90.88 90 LYS A C 1
ATOM 696 O O . LYS A 1 90 ? -17.962 -2.689 17.721 1.00 90.88 90 LYS A O 1
ATOM 701 N N . LYS A 1 91 ? -16.795 -4.094 16.417 1.00 88.31 91 LYS A N 1
ATOM 702 C CA . LYS A 1 91 ? -17.665 -5.243 16.675 1.00 88.31 91 LYS A CA 1
ATOM 703 C C . LYS A 1 91 ? -17.660 -5.613 18.159 1.00 88.31 91 LYS A C 1
ATOM 705 O O . LYS A 1 91 ? -18.725 -5.825 18.724 1.00 88.31 91 LYS A O 1
ATOM 710 N N . LYS A 1 92 ? -16.482 -5.634 18.789 1.00 86.56 92 LYS A N 1
ATOM 711 C CA . LYS A 1 92 ? -16.344 -5.922 20.221 1.00 86.56 92 LYS A CA 1
ATOM 712 C C . LYS A 1 92 ? -17.046 -4.878 21.096 1.00 86.56 92 LYS A C 1
ATOM 714 O O . LYS A 1 92 ? -17.651 -5.240 22.099 1.00 86.56 92 LYS A O 1
ATOM 719 N N . GLU A 1 93 ? -16.973 -3.601 20.724 1.00 83.12 93 GLU A N 1
ATOM 720 C CA . GLU A 1 93 ? -17.665 -2.520 21.437 1.00 83.12 93 GLU A CA 1
ATOM 721 C C . GLU A 1 93 ? -19.190 -2.697 21.370 1.00 83.12 93 GLU A C 1
ATOM 723 O O . GLU A 1 93 ? -19.860 -2.649 22.402 1.00 83.12 93 GLU A O 1
ATOM 728 N N . ILE A 1 94 ? -19.723 -3.018 20.186 1.00 78.00 94 ILE A N 1
ATOM 729 C CA . ILE A 1 94 ? -21.154 -3.291 19.990 1.00 78.00 94 ILE A CA 1
ATOM 730 C C . ILE A 1 94 ? -21.588 -4.491 20.843 1.00 78.00 94 ILE A C 1
ATOM 732 O O . ILE A 1 94 ? -22.511 -4.364 21.640 1.00 78.00 94 ILE A O 1
ATOM 736 N N . GLU A 1 95 ? -20.867 -5.611 20.777 1.00 77.75 95 GLU A N 1
ATOM 737 C CA . GLU A 1 95 ? -21.195 -6.835 21.527 1.00 77.75 95 GLU A CA 1
ATOM 738 C C . GLU A 1 95 ? -21.192 -6.613 23.054 1.00 77.75 95 GLU A C 1
ATOM 740 O O . GLU A 1 95 ? -22.016 -7.171 23.776 1.00 77.75 95 GLU A O 1
ATOM 745 N N . SER A 1 96 ? -20.322 -5.733 23.564 1.00 69.44 96 SER A N 1
ATOM 746 C CA . SER A 1 96 ? -20.289 -5.393 24.995 1.00 69.44 96 SER A CA 1
ATOM 747 C C . SER A 1 96 ? -21.438 -4.492 25.465 1.00 69.44 96 SER A C 1
ATOM 749 O O . SER A 1 96 ? -21.692 -4.411 26.665 1.00 69.44 96 SER A O 1
ATOM 751 N N . THR A 1 97 ? -22.133 -3.825 24.539 1.00 71.69 97 THR A N 1
ATOM 752 C CA . THR A 1 97 ? -23.231 -2.895 24.851 1.00 71.69 97 THR A CA 1
ATOM 753 C C . THR A 1 97 ? -24.617 -3.495 24.617 1.00 71.69 97 THR A C 1
ATOM 755 O O . THR A 1 97 ? -25.593 -2.943 25.108 1.00 71.69 97 THR A O 1
ATOM 758 N N . GLU A 1 98 ? -24.732 -4.652 23.952 1.00 73.62 98 GLU A N 1
ATOM 759 C CA . GLU A 1 98 ? -26.034 -5.290 23.686 1.00 73.62 98 GLU A CA 1
ATOM 760 C C . GLU A 1 98 ? -26.770 -5.740 24.959 1.00 73.62 98 GLU A C 1
ATOM 762 O O . GLU A 1 98 ? -27.997 -5.699 25.011 1.00 73.62 98 GLU A O 1
ATOM 767 N N . ASN A 1 99 ? -26.036 -6.127 26.006 1.00 77.00 99 ASN A N 1
ATOM 768 C CA . ASN A 1 99 ? -26.614 -6.673 27.241 1.00 77.00 99 ASN A CA 1
ATOM 769 C C . ASN A 1 99 ? -26.693 -5.656 28.393 1.00 77.00 99 ASN A C 1
ATOM 771 O O . ASN A 1 99 ? -27.001 -6.033 29.524 1.00 77.00 99 ASN A O 1
ATOM 775 N N . VAL A 1 100 ? -26.395 -4.378 28.134 1.00 82.00 100 VAL A N 1
ATOM 776 C CA . VAL A 1 100 ? -26.369 -3.322 29.156 1.00 82.00 100 VAL A CA 1
ATOM 777 C C . VAL A 1 100 ? -27.120 -2.094 28.650 1.00 82.00 100 VAL A C 1
ATOM 779 O O . VAL A 1 100 ? -26.838 -1.574 27.577 1.00 82.00 100 VAL A O 1
ATOM 782 N N . CYS A 1 101 ? -28.059 -1.584 29.445 1.00 83.62 101 CYS A N 1
ATOM 783 C CA . CYS A 1 101 ? -28.728 -0.318 29.157 1.00 83.62 101 CYS A CA 1
ATOM 784 C C . CYS A 1 101 ? -27.906 0.842 29.736 1.00 83.62 101 CYS A C 1
ATOM 786 O O . CYS A 1 101 ? -27.730 0.924 30.952 1.00 83.62 101 CYS A O 1
ATOM 788 N N . VAL A 1 102 ? -27.407 1.735 28.877 1.00 87.56 102 VAL A N 1
ATOM 789 C CA . VAL A 1 102 ? -26.651 2.928 29.289 1.00 87.56 102 VAL A CA 1
ATOM 790 C C . VAL A 1 102 ? -27.565 4.150 29.255 1.00 87.56 102 VAL A C 1
ATOM 792 O O . VAL A 1 102 ? -28.193 4.436 28.237 1.00 87.56 102 VAL A O 1
ATOM 795 N N . PHE A 1 103 ? -27.618 4.892 30.360 1.00 89.44 103 PHE A N 1
ATOM 796 C CA . PHE A 1 103 ? -28.405 6.117 30.495 1.00 89.44 103 PHE A CA 1
ATOM 797 C C . PHE A 1 103 ? -27.682 7.145 31.379 1.00 89.44 103 PHE A C 1
ATOM 799 O O . PHE A 1 103 ? -26.848 6.790 32.210 1.00 89.44 103 PHE A O 1
ATOM 806 N N . GLU A 1 104 ? -27.999 8.431 31.204 1.00 89.62 104 GLU A N 1
ATOM 807 C CA . GLU A 1 104 ? -27.476 9.498 32.067 1.00 89.62 104 GLU A CA 1
ATOM 808 C C . GLU A 1 104 ? -28.158 9.454 33.442 1.00 89.62 104 GLU A C 1
ATOM 810 O O . GLU A 1 104 ? -29.380 9.594 33.536 1.00 89.62 104 GLU A O 1
ATOM 815 N N . ILE A 1 105 ? -27.370 9.323 34.515 1.00 88.25 105 ILE A N 1
ATOM 816 C CA . ILE A 1 105 ? -27.878 9.265 35.899 1.00 88.25 105 ILE A CA 1
ATOM 817 C C . ILE A 1 105 ? -28.699 10.522 36.227 1.00 88.25 105 ILE A C 1
ATOM 819 O O . ILE A 1 105 ? -29.783 10.416 36.797 1.00 88.25 105 ILE A O 1
ATOM 823 N N . SER A 1 106 ? -28.230 11.697 35.789 1.00 88.88 106 SER A N 1
ATOM 824 C CA . SER A 1 106 ? -28.872 13.007 35.991 1.00 88.88 106 SER A CA 1
ATOM 825 C C . SER A 1 106 ? -30.248 13.148 35.332 1.00 88.88 106 SER A C 1
ATOM 827 O O . SER A 1 106 ? -31.043 13.986 35.752 1.00 88.88 106 SER A O 1
ATOM 829 N N . ARG A 1 107 ? -30.538 12.338 34.306 1.00 91.75 107 ARG A N 1
ATOM 830 C CA . ARG A 1 107 ? -31.840 12.293 33.619 1.00 91.75 107 ARG A CA 1
ATOM 831 C C . ARG A 1 107 ? -32.716 11.134 34.080 1.00 91.75 107 ARG A C 1
ATOM 833 O O . ARG A 1 107 ? -3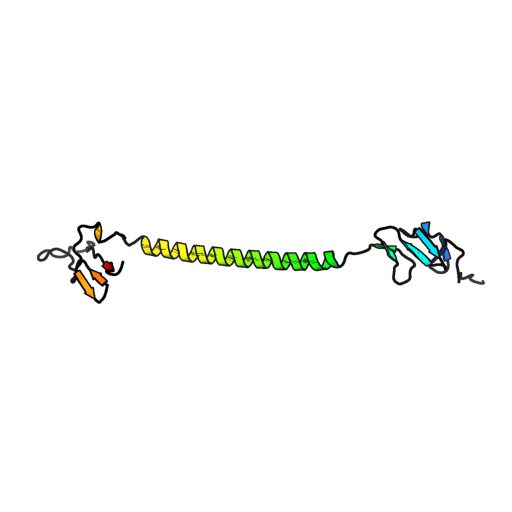3.800 10.940 33.536 1.00 91.75 107 ARG A O 1
ATOM 840 N N . SER A 1 108 ? -32.248 10.352 35.046 1.00 90.19 108 SER A N 1
ATOM 841 C CA . SER A 1 108 ? -32.976 9.217 35.594 1.00 90.19 108 SER A CA 1
ATOM 842 C C . SER A 1 108 ? -33.627 9.574 36.927 1.00 90.19 108 SER A C 1
ATOM 844 O O . SER A 1 108 ? -33.227 10.510 37.614 1.00 90.19 108 SER A O 1
ATOM 846 N N . ASN A 1 109 ? -34.630 8.795 37.310 1.00 93.44 109 ASN A N 1
ATOM 847 C CA . ASN A 1 109 ? -35.235 8.822 38.640 1.00 93.44 109 ASN A CA 1
ATOM 848 C C . ASN A 1 109 ? -34.632 7.757 39.578 1.00 93.44 109 ASN A C 1
ATOM 850 O O . ASN A 1 109 ? -35.193 7.496 40.642 1.00 93.44 109 ASN A O 1
ATOM 854 N N . VAL A 1 110 ? -33.519 7.126 39.188 1.00 92.25 110 VAL A N 1
ATOM 855 C CA . VAL A 1 110 ? -32.859 6.078 39.973 1.00 92.25 110 VAL A CA 1
ATOM 856 C C . VAL A 1 110 ? -31.988 6.729 41.043 1.00 92.25 110 VAL A C 1
ATOM 858 O O . VAL A 1 110 ? -31.085 7.508 40.740 1.00 92.25 110 VAL A O 1
ATOM 861 N N . ILE A 1 111 ? -32.252 6.400 42.308 1.00 92.81 111 ILE A N 1
ATOM 862 C CA . ILE A 1 111 ? -31.439 6.867 43.433 1.00 92.81 111 ILE A CA 1
ATOM 863 C C . ILE A 1 111 ? -30.170 6.021 43.487 1.00 92.81 111 ILE A C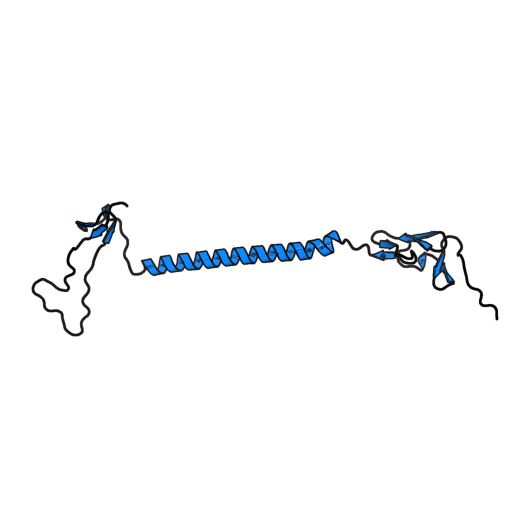 1
ATOM 865 O O . ILE A 1 111 ? -30.233 4.807 43.652 1.00 92.81 111 ILE A O 1
ATOM 869 N N . MET A 1 112 ? -29.025 6.681 43.362 1.00 93.69 112 MET A N 1
ATOM 870 C CA . MET A 1 112 ? -27.711 6.051 43.331 1.00 93.69 112 MET A CA 1
ATOM 871 C C . MET A 1 112 ? -26.943 6.352 44.619 1.00 93.69 112 MET A C 1
ATOM 873 O O . MET A 1 112 ? -26.814 7.507 45.022 1.00 93.69 112 MET A O 1
ATOM 877 N N . ASN A 1 113 ? -26.396 5.313 45.240 1.00 93.62 113 ASN A N 1
ATOM 878 C CA . ASN A 1 113 ? -25.601 5.380 46.460 1.00 93.62 113 ASN A CA 1
ATOM 879 C C . ASN A 1 113 ? -24.132 5.087 46.164 1.00 93.62 113 ASN A C 1
ATOM 881 O O . ASN A 1 113 ? -23.792 4.339 45.250 1.00 93.62 113 ASN A O 1
ATOM 885 N N . LYS A 1 114 ? -23.229 5.671 46.948 1.00 94.19 114 LYS A N 1
ATOM 886 C CA . LYS A 1 114 ? -21.792 5.476 46.762 1.00 94.19 114 LYS A CA 1
ATOM 887 C C . LYS A 1 114 ? -21.362 4.099 47.270 1.00 94.19 114 LYS A C 1
ATOM 889 O O . LYS A 1 114 ? -21.472 3.835 48.463 1.00 94.19 114 LYS A O 1
ATOM 894 N N . LEU A 1 115 ? -20.810 3.261 46.388 1.00 93.19 115 LEU A N 1
ATOM 895 C CA . LEU A 1 115 ? -20.222 1.973 46.773 1.00 93.19 115 LEU A CA 1
ATOM 896 C C . LEU A 1 115 ? -18.745 2.122 47.154 1.00 93.19 115 LEU A C 1
ATOM 898 O O . LEU A 1 115 ? -18.331 1.692 48.225 1.00 93.19 115 LEU A O 1
ATOM 902 N N . SER A 1 116 ? -17.944 2.728 46.274 1.00 91.25 116 SER A N 1
ATOM 903 C CA . SER A 1 116 ? -16.506 2.939 46.486 1.00 91.25 116 SER A CA 1
ATOM 904 C C . SER A 1 116 ? -15.958 3.984 45.521 1.00 91.25 116 SER A C 1
ATOM 906 O O . SER A 1 116 ? -16.312 3.967 44.351 1.00 91.25 116 SER A O 1
ATOM 908 N N . ASN A 1 117 ? -15.066 4.859 45.992 1.00 90.38 117 ASN A N 1
ATOM 909 C CA . ASN A 1 117 ? -14.410 5.921 45.216 1.00 90.38 117 ASN A CA 1
ATOM 910 C C . ASN A 1 117 ? -15.350 6.737 44.303 1.00 90.38 117 ASN A C 1
ATOM 912 O O . ASN A 1 117 ? -15.960 7.694 44.767 1.00 90.38 117 ASN A O 1
ATOM 916 N N . GLU A 1 118 ? -15.468 6.369 43.031 1.00 93.50 118 GLU A N 1
ATOM 917 C CA . GLU A 1 118 ? -16.308 7.024 42.021 1.00 93.50 118 GLU A CA 1
ATOM 918 C C . GLU A 1 118 ? -17.427 6.093 41.522 1.00 93.50 118 GLU A C 1
ATOM 920 O O . GLU A 1 118 ? -18.212 6.459 40.664 1.00 93.50 118 GLU A O 1
ATOM 925 N N . VAL A 1 119 ? -17.539 4.882 42.062 1.00 93.75 119 VAL A N 1
ATOM 926 C CA . VAL A 1 119 ? -18.568 3.904 41.705 1.00 93.75 119 VAL A CA 1
ATOM 927 C C . VAL A 1 119 ? -19.825 4.139 42.535 1.00 93.75 119 VAL A C 1
ATOM 929 O O . VAL A 1 119 ? -19.786 4.174 43.772 1.00 93.75 119 VAL A O 1
ATOM 932 N N . LEU A 1 120 ? -20.948 4.255 41.835 1.00 94.75 120 LEU A N 1
ATOM 933 C CA . LEU A 1 120 ? -22.289 4.367 42.385 1.00 94.75 120 LEU A CA 1
ATOM 934 C C . LEU A 1 120 ? -23.093 3.095 42.087 1.00 94.75 120 LEU A C 1
ATOM 936 O O . LEU A 1 120 ? -22.899 2.475 41.043 1.00 94.75 120 LEU A O 1
ATOM 940 N N . VAL A 1 121 ? -24.008 2.728 42.978 1.00 95.31 121 VAL A N 1
ATOM 941 C CA . VAL A 1 121 ? -24.947 1.611 42.812 1.00 95.31 121 VAL A CA 1
ATOM 942 C C . VAL A 1 121 ? -26.323 1.993 43.338 1.00 95.31 121 VAL A C 1
ATOM 944 O O . VAL A 1 121 ? -26.427 2.693 44.344 1.00 95.31 121 VAL A O 1
ATOM 947 N N . ASP A 1 122 ? -27.389 1.526 42.698 1.00 94.25 122 ASP A N 1
ATOM 948 C CA . ASP A 1 122 ? -28.749 1.714 43.218 1.00 94.25 122 ASP A CA 1
ATOM 949 C C . ASP A 1 122 ? -29.013 0.831 44.449 1.00 94.25 122 ASP A C 1
ATOM 951 O O . ASP A 1 122 ? -29.734 1.230 45.366 1.00 94.25 122 ASP A O 1
ATOM 955 N N . LYS A 1 123 ? -28.375 -0.346 44.503 1.00 92.62 123 LYS A N 1
ATOM 956 C CA . LYS A 1 123 ? -28.543 -1.355 45.558 1.00 92.62 123 LYS A CA 1
ATOM 957 C C . LYS A 1 123 ? -27.197 -1.851 46.083 1.00 92.62 123 LYS A C 1
ATOM 959 O O . LYS A 1 123 ? -26.302 -2.178 45.309 1.00 92.62 123 LYS A O 1
ATOM 964 N N . HIS A 1 124 ? -27.071 -1.945 47.409 1.00 90.69 124 HIS A N 1
ATOM 965 C CA . HIS A 1 124 ? -25.909 -2.562 48.067 1.00 90.69 124 HIS A CA 1
ATOM 966 C C . HIS A 1 124 ? -26.042 -4.081 48.208 1.00 90.69 124 HIS A C 1
ATOM 968 O O . HIS A 1 124 ? -25.035 -4.783 48.160 1.00 90.69 124 HIS A O 1
ATOM 974 N N . ASP A 1 125 ? -27.275 -4.573 48.332 1.00 89.12 125 ASP A N 1
ATOM 975 C CA . ASP A 1 125 ? -27.591 -5.992 48.438 1.00 89.12 125 ASP A CA 1
ATOM 976 C C . ASP A 1 125 ? -28.482 -6.408 47.265 1.00 89.12 125 ASP A C 1
ATOM 978 O O . ASP A 1 125 ? -29.501 -5.769 46.995 1.00 89.12 125 ASP A O 1
ATOM 982 N N . ILE A 1 126 ? -28.124 -7.503 46.592 1.00 88.19 126 ILE A N 1
ATOM 983 C CA . ILE A 1 126 ? -28.974 -8.126 45.573 1.00 88.19 126 ILE A CA 1
ATOM 984 C C . ILE A 1 126 ? -29.884 -9.123 46.283 1.00 88.19 126 ILE A C 1
ATOM 986 O O . ILE A 1 126 ? -29.417 -10.119 46.839 1.00 88.19 126 ILE A O 1
ATOM 990 N N . ARG A 1 127 ? -31.188 -8.852 46.264 1.00 84.56 127 ARG A N 1
ATOM 991 C CA . ARG A 1 127 ? -32.215 -9.745 46.804 1.00 84.56 127 ARG A CA 1
ATOM 992 C C . ARG A 1 127 ? -33.109 -10.188 45.662 1.00 84.56 127 ARG A C 1
ATOM 994 O O . ARG A 1 127 ? -33.581 -9.358 44.901 1.00 84.56 127 ARG A O 1
ATOM 1001 N N . PHE A 1 128 ? -33.314 -11.493 45.540 1.00 84.44 128 PHE A N 1
ATOM 1002 C CA . PHE A 1 128 ? -34.224 -12.055 44.551 1.00 84.44 128 PHE A CA 1
ATOM 1003 C C . PHE A 1 128 ? -35.553 -12.353 45.242 1.00 84.44 128 PHE A C 1
ATOM 1005 O O . PHE A 1 128 ? -35.598 -13.187 46.145 1.00 84.44 128 PHE A O 1
ATOM 1012 N N . GLY A 1 129 ? -36.614 -11.665 44.818 1.00 71.62 129 GLY A N 1
ATOM 1013 C CA . GLY A 1 129 ? -37.923 -11.715 45.475 1.00 71.62 129 GLY A CA 1
ATOM 1014 C C . GLY A 1 129 ? -38.115 -10.608 46.518 1.00 71.62 129 GLY A C 1
ATOM 1015 O O . GLY A 1 129 ? -37.186 -9.877 46.857 1.00 71.62 129 GLY A O 1
ATOM 1016 N N . SER A 1 130 ? -39.348 -10.452 47.002 1.00 69.62 130 SER A N 1
ATOM 1017 C CA . SER A 1 130 ? -39.658 -9.521 48.095 1.00 69.62 130 SER A CA 1
ATOM 1018 C C . SER A 1 130 ? -39.289 -10.128 49.456 1.00 69.62 130 SER A C 1
ATOM 1020 O O . SER A 1 130 ? -39.139 -11.345 49.565 1.00 69.62 130 SER A O 1
ATOM 1022 N N . ASP A 1 131 ? -39.162 -9.301 50.504 1.00 68.06 131 ASP A N 1
ATOM 1023 C CA . ASP A 1 131 ? -38.660 -9.703 51.836 1.00 68.06 131 ASP A CA 1
ATOM 1024 C C . ASP A 1 131 ? -39.421 -10.882 52.495 1.00 68.06 131 ASP A C 1
ATOM 1026 O O . ASP A 1 131 ? -38.964 -11.400 53.509 1.00 68.06 131 ASP A O 1
ATOM 1030 N N . ASN A 1 132 ? -40.545 -11.341 51.925 1.00 66.19 132 ASN A N 1
ATOM 1031 C CA . ASN A 1 132 ? -41.348 -12.465 52.418 1.00 66.19 132 ASN A CA 1
ATOM 1032 C C . ASN A 1 132 ? -41.853 -13.424 51.318 1.00 66.19 132 ASN A C 1
ATOM 1034 O O . ASN A 1 132 ? -42.829 -14.144 51.536 1.00 66.19 132 ASN A O 1
ATOM 1038 N N . GLU A 1 133 ? -41.236 -13.443 50.137 1.00 74.56 133 GLU A N 1
ATOM 1039 C CA . GLU A 1 133 ? -41.682 -14.287 49.023 1.00 74.56 133 GLU A CA 1
ATOM 1040 C C . GLU A 1 133 ? -40.645 -15.366 48.701 1.00 74.56 133 GLU A C 1
ATOM 1042 O O . GLU A 1 133 ? -39.474 -15.084 48.453 1.00 74.56 133 GLU A O 1
ATOM 1047 N N . TYR A 1 134 ? -41.070 -16.631 48.724 1.00 77.62 134 TYR A N 1
ATOM 1048 C CA . TYR A 1 134 ? -40.205 -17.748 48.359 1.00 77.62 134 TYR A CA 1
ATOM 1049 C C . TYR A 1 134 ? -39.916 -17.729 46.856 1.00 77.62 134 TYR A C 1
ATOM 1051 O O . TYR A 1 134 ? -40.818 -17.530 46.039 1.00 77.62 134 TYR A O 1
ATOM 1059 N N . LEU A 1 135 ? -38.666 -18.016 46.487 1.00 83.88 135 LEU A N 1
ATOM 1060 C CA . LEU A 1 135 ? -38.305 -18.262 45.095 1.00 83.88 135 LEU A CA 1
ATOM 1061 C C . LEU A 1 135 ? -39.110 -19.446 44.552 1.00 83.88 135 LEU A C 1
ATOM 1063 O O . LEU A 1 135 ? -39.210 -20.502 45.183 1.00 83.88 135 LEU A O 1
ATOM 1067 N N . LYS A 1 136 ? -39.689 -19.269 43.366 1.00 83.44 136 LYS A N 1
ATOM 1068 C CA . LYS A 1 136 ? -40.471 -20.315 42.704 1.00 83.44 136 LYS A CA 1
ATOM 1069 C C . LYS A 1 136 ? -39.531 -21.356 42.093 1.00 83.44 136 LYS A C 1
ATOM 1071 O O . LYS A 1 136 ? -38.574 -21.004 41.410 1.00 83.44 136 LYS A O 1
ATOM 1076 N N . MET A 1 137 ? -39.831 -22.636 42.313 1.00 83.62 137 MET A N 1
ATOM 1077 C CA . MET A 1 137 ? -39.090 -23.749 41.707 1.00 83.62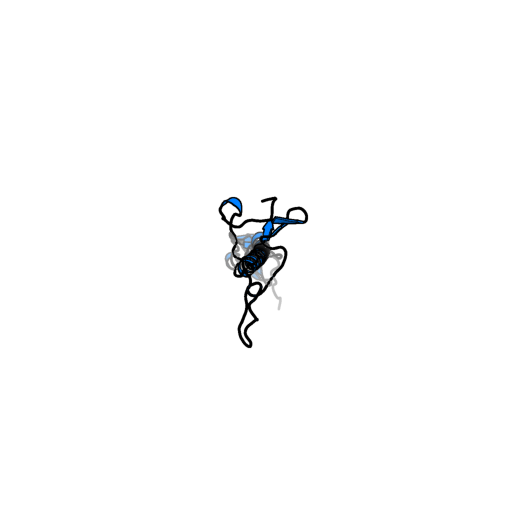 137 MET A CA 1
ATOM 1078 C C . MET A 1 137 ? -39.261 -23.718 40.177 1.00 83.6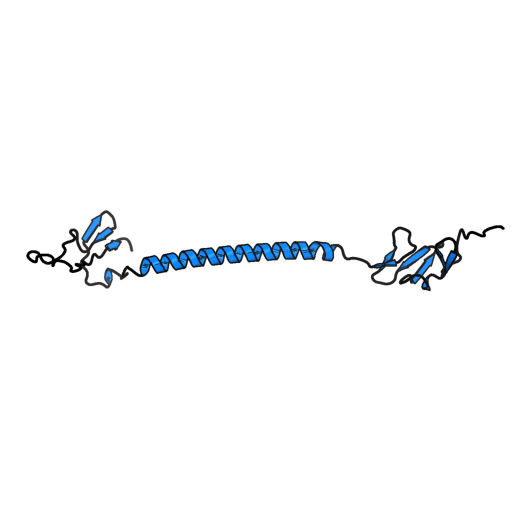2 137 MET A C 1
ATOM 1080 O O . MET A 1 137 ? -40.341 -23.369 39.698 1.00 83.62 137 MET A O 1
ATOM 1084 N N . ASP A 1 138 ? -38.201 -24.029 39.427 1.00 85.81 138 ASP A N 1
ATOM 1085 C CA . ASP A 1 138 ? -38.155 -24.013 37.951 1.00 85.81 138 ASP A CA 1
ATOM 1086 C C . ASP A 1 138 ? -38.577 -22.691 37.279 1.00 85.81 138 ASP A C 1
ATOM 1088 O O . ASP A 1 138 ? -38.982 -22.671 36.118 1.00 85.81 138 ASP A O 1
ATOM 1092 N N . ASN A 1 139 ? -38.463 -21.561 37.985 1.00 85.62 139 ASN A N 1
ATOM 1093 C CA . ASN A 1 139 ? -38.715 -20.235 37.422 1.00 85.62 139 ASN A CA 1
ATOM 1094 C C . ASN A 1 139 ? -37.472 -19.347 37.524 1.00 85.62 139 ASN A C 1
ATOM 1096 O O . ASN A 1 139 ? -36.824 -19.264 38.567 1.00 85.62 139 ASN A O 1
ATOM 1100 N N . GLU A 1 140 ? -37.167 -18.638 36.438 1.00 86.88 140 GLU A N 1
ATOM 1101 C CA . GLU A 1 140 ? -36.094 -17.647 36.416 1.00 86.88 140 GLU A CA 1
ATOM 1102 C C . GLU A 1 140 ? -36.467 -16.441 37.294 1.00 86.88 140 GLU A C 1
ATOM 1104 O O . GLU A 1 140 ? -37.557 -15.882 37.172 1.00 86.88 140 GLU A O 1
ATOM 1109 N N . SER A 1 141 ? -35.550 -16.025 38.169 1.00 87.19 141 SER A N 1
ATOM 1110 C CA . SER A 1 141 ? -35.672 -14.803 38.970 1.00 87.19 141 SER A CA 1
ATOM 1111 C C . SER A 1 141 ? -34.604 -13.816 38.516 1.00 87.19 141 SER A C 1
ATOM 1113 O O . SER A 1 141 ? -33.439 -14.185 38.378 1.00 87.19 141 SER A O 1
ATOM 1115 N N . ARG A 1 142 ? -34.996 -12.566 38.267 1.00 86.50 142 ARG A N 1
ATOM 1116 C CA . ARG A 1 142 ? -34.098 -11.500 37.806 1.00 86.50 142 ARG A CA 1
ATOM 1117 C C . ARG A 1 142 ? -34.196 -10.314 38.746 1.00 86.50 142 ARG A C 1
ATOM 1119 O O . ARG A 1 142 ? -35.295 -9.958 39.154 1.00 86.50 142 ARG A O 1
ATOM 1126 N N . GLU A 1 143 ? -33.058 -9.694 39.020 1.00 87.81 143 GLU A N 1
ATOM 1127 C CA . GLU A 1 143 ? -32.958 -8.471 39.808 1.00 87.81 143 GLU A CA 1
ATOM 1128 C C . GLU A 1 143 ? -32.181 -7.439 38.989 1.00 87.81 143 GLU A C 1
ATOM 1130 O O . GLU A 1 143 ? -31.125 -7.748 38.432 1.00 87.81 143 GLU A O 1
ATOM 1135 N N . LEU A 1 144 ? -32.720 -6.224 38.870 1.00 89.12 144 LEU A N 1
ATOM 1136 C CA . LEU A 1 144 ? -32.044 -5.138 38.164 1.00 89.12 144 LEU A CA 1
ATOM 1137 C C . LEU A 1 144 ? -31.035 -4.477 39.105 1.00 89.12 144 LEU A C 1
ATOM 1139 O O . LEU A 1 144 ? -31.416 -4.022 40.183 1.00 89.12 144 LEU A O 1
ATOM 1143 N N . LEU A 1 145 ? -29.783 -4.390 38.662 1.00 92.31 145 LEU A N 1
ATOM 1144 C CA . LEU A 1 145 ? -28.725 -3.619 39.307 1.00 92.31 145 LEU A CA 1
ATOM 1145 C C . LEU A 1 145 ? -28.302 -2.490 38.369 1.00 92.31 145 LEU A C 1
ATOM 1147 O O . LEU A 1 145 ? -27.942 -2.736 37.215 1.00 92.31 145 LEU A O 1
ATOM 1151 N N . CYS A 1 146 ? -28.313 -1.260 38.864 1.00 93.31 146 CYS A N 1
ATOM 1152 C CA . CYS A 1 146 ? -27.800 -0.101 38.154 1.00 93.31 146 CYS A CA 1
ATOM 1153 C C . CYS A 1 146 ? -26.437 0.281 38.734 1.00 93.31 146 CYS A C 1
ATOM 1155 O O . CYS A 1 146 ? -26.298 0.516 39.932 1.00 93.31 146 CYS A O 1
ATOM 1157 N N . VAL A 1 147 ? -25.429 0.372 37.867 1.00 93.56 147 VAL A N 1
ATOM 1158 C CA . VAL A 1 147 ? -24.067 0.770 38.238 1.00 93.56 147 VAL A CA 1
ATOM 1159 C C . VAL A 1 147 ? -23.734 2.076 37.534 1.00 93.56 147 VAL A C 1
ATOM 1161 O O . VAL A 1 147 ? -23.925 2.207 36.327 1.00 93.56 147 VAL A O 1
ATOM 1164 N N . GLY A 1 148 ? -23.249 3.046 38.299 1.00 92.94 148 GLY A N 1
ATOM 1165 C CA . GLY A 1 148 ? -22.911 4.380 37.830 1.00 92.94 148 GLY A CA 1
ATOM 1166 C C . GLY A 1 148 ? -21.458 4.740 38.106 1.00 92.94 148 GLY A C 1
ATOM 1167 O O . GLY A 1 148 ? -20.815 4.185 38.997 1.00 92.94 148 GLY A O 1
ATOM 1168 N N . ASN A 1 149 ? -20.955 5.712 37.354 1.00 92.88 149 ASN A N 1
ATOM 1169 C CA . ASN A 1 149 ? -19.694 6.380 37.639 1.00 92.88 149 ASN A CA 1
ATOM 1170 C C . ASN A 1 149 ? -20.006 7.838 38.011 1.00 92.88 149 ASN A C 1
ATOM 1172 O O . ASN A 1 149 ? -20.736 8.502 37.292 1.00 92.88 149 ASN A O 1
ATOM 1176 N N . ALA A 1 150 ? -19.488 8.314 39.138 1.00 88.62 150 ALA A N 1
ATOM 1177 C CA . ALA A 1 150 ? -19.693 9.659 39.661 1.00 88.62 150 ALA A CA 1
ATOM 1178 C C . ALA A 1 150 ? -18.828 10.724 38.961 1.00 88.62 150 ALA A C 1
ATOM 1180 O O . ALA A 1 150 ? -19.076 11.914 39.140 1.00 88.62 150 ALA A O 1
ATOM 1181 N N . SER A 1 151 ? -17.810 10.322 38.196 1.00 83.19 151 SER A N 1
ATOM 1182 C CA . SER A 1 151 ? -16.855 11.231 37.535 1.00 83.19 151 SER A CA 1
ATOM 1183 C C . SER A 1 151 ? -17.287 11.688 36.149 1.00 83.19 151 SER A C 1
ATOM 1185 O O . SER A 1 151 ? -16.588 12.493 35.530 1.00 83.19 151 SER A O 1
ATOM 1187 N N . LYS A 1 152 ? -18.373 11.121 35.624 1.00 61.38 152 LYS A N 1
ATOM 1188 C CA . LYS A 1 152 ? -18.866 11.322 34.262 1.00 61.38 152 LYS A CA 1
ATOM 1189 C C . LYS A 1 152 ? -20.367 11.552 34.290 1.00 61.38 152 LYS A C 1
ATOM 1191 O O . LYS A 1 152 ? -20.807 12.454 33.549 1.00 61.38 152 LYS A O 1
#

InterPro domains:
  IPR009030 Growth factor receptor cysteine-rich domain superfamily [SSF57184] (5-60)
  IPR053215 TKL Ser/Thr protein kinase [PTHR45756] (6-152)